Protein AF-A0A0W0RKA9-F1 (afdb_monomer)

Structure (mmCIF, N/CA/C/O backbone):
data_AF-A0A0W0RKA9-F1
#
_entry.id   AF-A0A0W0RKA9-F1
#
loop_
_atom_site.group_PDB
_atom_site.id
_atom_site.type_symbol
_atom_site.label_atom_id
_atom_site.label_alt_id
_atom_site.label_comp_id
_atom_site.label_asym_id
_atom_site.label_entity_id
_atom_site.label_seq_id
_atom_site.pdbx_PDB_ins_code
_atom_site.Cartn_x
_atom_site.Cartn_y
_atom_site.Cartn_z
_atom_site.occupancy
_atom_site.B_iso_or_equiv
_atom_site.auth_seq_id
_atom_site.auth_comp_id
_atom_site.auth_asym_id
_atom_site.auth_atom_id
_atom_site.pdbx_PDB_model_num
ATOM 1 N N . MET A 1 1 ? -14.114 -14.357 19.091 1.00 42.25 1 MET A N 1
ATOM 2 C CA . MET A 1 1 ? -14.535 -13.015 18.633 1.00 42.25 1 MET A CA 1
ATOM 3 C C . MET A 1 1 ? -14.752 -13.079 17.126 1.00 42.25 1 MET A C 1
ATOM 5 O O . MET A 1 1 ? -13.764 -13.202 16.412 1.00 42.25 1 MET A O 1
ATOM 9 N N . PRO A 1 2 ? -16.006 -13.062 16.652 1.00 40.12 2 PRO A N 1
ATOM 10 C CA . PRO A 1 2 ? -16.350 -13.219 15.231 1.00 40.12 2 PRO A CA 1
ATOM 11 C C . PRO A 1 2 ? -15.798 -12.117 14.302 1.00 40.12 2 PRO A C 1
ATOM 13 O O . PRO A 1 2 ? -15.677 -12.323 13.102 1.00 40.12 2 PRO A O 1
ATOM 16 N N . SER A 1 3 ? -15.413 -10.952 14.841 1.00 45.47 3 SER A N 1
ATOM 17 C CA . SER A 1 3 ? -15.059 -9.748 14.069 1.00 45.47 3 SER A CA 1
ATOM 18 C C . SER A 1 3 ? -13.682 -9.772 13.389 1.00 45.47 3 SER A C 1
ATOM 20 O O . SER A 1 3 ? -13.553 -9.271 12.279 1.00 45.47 3 SER A O 1
ATOM 22 N N . LEU A 1 4 ? -12.658 -10.391 13.988 1.00 46.34 4 LEU A N 1
ATOM 23 C CA . LEU A 1 4 ? -11.347 -10.569 13.334 1.00 46.34 4 LEU A CA 1
ATOM 24 C C . LEU A 1 4 ? -11.394 -11.648 12.237 1.00 46.34 4 LEU A C 1
ATOM 26 O O . LEU A 1 4 ? -10.588 -11.622 11.312 1.00 46.34 4 LEU A O 1
ATOM 30 N N . GLN A 1 5 ? -12.350 -12.581 12.307 1.00 54.50 5 GLN A N 1
ATOM 31 C CA . GLN A 1 5 ? -12.434 -13.701 11.367 1.00 54.50 5 GLN A CA 1
ATOM 32 C C . GLN A 1 5 ? -12.726 -13.247 9.933 1.00 54.50 5 GLN A C 1
ATOM 34 O O . GLN A 1 5 ? -12.176 -13.857 9.028 1.00 54.50 5 GLN A O 1
ATOM 39 N N . ALA A 1 6 ? -13.506 -12.182 9.713 1.00 54.41 6 ALA A N 1
ATOM 40 C CA . ALA A 1 6 ? -13.868 -11.721 8.366 1.00 54.41 6 ALA A CA 1
ATOM 41 C C . ALA A 1 6 ? -12.658 -11.202 7.564 1.00 54.41 6 ALA A C 1
ATOM 43 O O . ALA A 1 6 ? -12.413 -11.665 6.451 1.00 54.41 6 ALA A O 1
ATOM 44 N N . LEU A 1 7 ? -11.839 -10.323 8.159 1.00 58.41 7 LEU A N 1
ATOM 45 C CA . LEU A 1 7 ? -10.607 -9.831 7.532 1.00 58.41 7 LEU A CA 1
ATOM 46 C C . LEU A 1 7 ? -9.627 -10.986 7.276 1.00 58.41 7 LEU A C 1
ATOM 48 O O . LEU A 1 7 ? -9.136 -11.152 6.165 1.00 58.41 7 LEU A O 1
ATOM 52 N N . PHE A 1 8 ? -9.373 -11.833 8.280 1.00 60.41 8 PHE A N 1
ATOM 53 C CA . PHE A 1 8 ? -8.468 -12.978 8.121 1.00 60.41 8 PHE A CA 1
ATOM 54 C C . PHE A 1 8 ? -8.976 -14.011 7.103 1.00 60.41 8 PHE A C 1
ATOM 56 O O . PHE A 1 8 ? -8.170 -14.609 6.391 1.00 60.41 8 PHE A O 1
ATOM 63 N N . HIS A 1 9 ? -10.291 -14.215 7.012 1.00 62.09 9 HIS A N 1
ATOM 64 C CA . HIS A 1 9 ? -10.918 -15.097 6.030 1.00 62.09 9 HIS A CA 1
ATOM 65 C C . HIS A 1 9 ? -10.741 -14.553 4.612 1.00 62.09 9 HIS A C 1
ATOM 67 O O . HIS A 1 9 ? -10.270 -15.276 3.739 1.00 62.09 9 HIS A O 1
ATOM 73 N N . ASN A 1 10 ? -11.008 -13.267 4.387 1.00 67.38 10 ASN A N 1
ATOM 74 C CA . ASN A 1 10 ? -10.849 -12.674 3.062 1.00 67.38 10 ASN A CA 1
ATOM 75 C C . ASN A 1 10 ? -9.384 -12.515 2.656 1.00 67.38 10 ASN A C 1
ATOM 77 O O . ASN A 1 10 ? -9.062 -12.757 1.501 1.00 67.38 10 ASN A O 1
ATOM 81 N N . LEU A 1 11 ? -8.465 -12.246 3.588 1.00 69.50 11 LEU A N 1
ATOM 82 C CA . LEU A 1 11 ? -7.025 -12.306 3.306 1.00 69.50 11 LEU A CA 1
ATOM 83 C C . LEU A 1 11 ? -6.573 -13.721 2.914 1.00 69.50 11 LEU A C 1
ATOM 85 O O . LEU A 1 11 ? -5.706 -13.881 2.056 1.00 69.50 11 LEU A O 1
ATOM 89 N N . ARG A 1 12 ? -7.173 -14.763 3.503 1.00 72.75 12 ARG A N 1
ATOM 90 C CA . ARG A 1 12 ? -6.938 -16.155 3.096 1.00 72.75 12 ARG A CA 1
ATOM 91 C C . ARG A 1 12 ? -7.509 -16.441 1.705 1.00 72.75 12 ARG A C 1
ATOM 93 O O . ARG A 1 12 ? -6.830 -17.085 0.909 1.00 72.75 12 ARG A O 1
ATOM 100 N N . ASN A 1 13 ? -8.706 -15.946 1.400 1.00 75.94 13 ASN A N 1
ATOM 101 C CA . ASN A 1 13 ? -9.326 -16.092 0.080 1.00 75.94 13 ASN A CA 1
ATOM 102 C C . ASN A 1 13 ? -8.523 -15.346 -0.996 1.00 75.94 13 ASN A C 1
ATOM 104 O O . ASN A 1 13 ? -8.241 -15.904 -2.055 1.00 75.94 13 ASN A O 1
ATOM 108 N N . ALA A 1 14 ? -8.070 -14.126 -0.698 1.00 75.56 14 ALA A N 1
ATOM 109 C CA . ALA A 1 14 ? -7.170 -13.361 -1.550 1.00 75.56 14 ALA A CA 1
ATOM 110 C C . ALA A 1 14 ? -5.874 -14.143 -1.801 1.00 75.56 14 ALA A C 1
ATOM 112 O O . ALA A 1 14 ? -5.469 -14.316 -2.947 1.00 75.56 14 ALA A O 1
ATOM 113 N N . ALA A 1 15 ? -5.253 -14.692 -0.750 1.00 77.38 15 ALA A N 1
ATOM 114 C CA . ALA A 1 15 ? -4.042 -15.498 -0.890 1.00 77.38 15 ALA A CA 1
ATOM 115 C C . ALA A 1 15 ? -4.247 -16.680 -1.852 1.00 77.38 15 ALA A C 1
ATOM 117 O O . ALA A 1 15 ? -3.404 -16.914 -2.712 1.00 77.38 15 ALA A O 1
ATOM 118 N N . GLN A 1 16 ? -5.379 -17.385 -1.758 1.00 82.00 16 GLN A N 1
ATOM 119 C CA . GLN A 1 16 ? -5.717 -18.482 -2.671 1.00 82.00 16 GLN A CA 1
ATOM 120 C C . GLN A 1 16 ? -5.925 -18.011 -4.116 1.00 82.00 16 GLN A C 1
ATOM 122 O O . GLN A 1 16 ? -5.487 -18.688 -5.045 1.00 82.00 16 GLN A O 1
ATOM 127 N N . LEU A 1 17 ? -6.559 -16.852 -4.322 1.00 83.31 17 LEU A N 1
ATOM 128 C CA . LEU A 1 17 ? -6.783 -16.286 -5.654 1.00 83.31 17 LEU A CA 1
ATOM 129 C C . LEU A 1 17 ? -5.457 -15.998 -6.372 1.00 83.31 17 LEU A C 1
ATOM 131 O O . LEU A 1 17 ? -5.284 -16.369 -7.535 1.00 83.31 17 LEU A O 1
ATOM 135 N N . PHE A 1 18 ? -4.510 -15.376 -5.667 1.00 86.81 18 PHE A N 1
ATOM 136 C CA . PHE A 1 18 ? -3.237 -14.966 -6.256 1.00 86.81 18 PHE A CA 1
ATOM 137 C C . PHE A 1 18 ? -2.214 -16.102 -6.399 1.00 86.81 18 PHE A C 1
ATOM 139 O O . PHE A 1 18 ? -1.260 -15.943 -7.151 1.00 86.81 18 PHE A O 1
ATOM 146 N N . GLN A 1 19 ? -2.419 -17.277 -5.787 1.00 84.06 19 GLN A N 1
ATOM 147 C CA . GLN A 1 19 ? -1.523 -18.434 -5.972 1.00 84.06 19 GLN A CA 1
ATOM 148 C C . GLN A 1 19 ? -1.379 -18.871 -7.438 1.00 84.06 19 GLN A C 1
ATOM 150 O O . GLN A 1 19 ? -0.337 -19.399 -7.816 1.00 84.06 19 GLN A O 1
ATOM 155 N N . LYS A 1 20 ? -2.392 -18.638 -8.284 1.00 84.75 20 LYS A N 1
ATOM 156 C CA . LYS A 1 20 ? -2.315 -18.965 -9.720 1.00 84.75 20 LYS A CA 1
ATOM 157 C C . LYS A 1 20 ? -1.362 -18.046 -10.489 1.00 84.75 20 LYS A C 1
ATOM 159 O O . LYS A 1 20 ? -0.780 -18.466 -11.484 1.00 84.75 20 LYS A O 1
ATOM 164 N N . HIS A 1 21 ? -1.212 -16.804 -10.031 1.00 87.94 21 HIS A N 1
ATOM 165 C CA . HIS A 1 21 ? -0.376 -15.774 -10.645 1.00 87.94 21 HIS A CA 1
ATOM 166 C C . HIS A 1 21 ? 0.270 -14.909 -9.549 1.00 87.94 21 HIS A C 1
ATOM 168 O O . HIS A 1 21 ? -0.153 -13.768 -9.347 1.00 87.94 21 HIS A O 1
ATOM 174 N N . PRO A 1 22 ? 1.266 -15.440 -8.813 1.00 93.69 22 PRO A N 1
ATOM 175 C CA . PRO A 1 22 ? 1.800 -14.786 -7.625 1.00 93.69 22 PRO A CA 1
ATOM 176 C C . PRO A 1 22 ? 2.755 -13.661 -8.025 1.00 93.69 22 PRO A C 1
ATOM 178 O O . PRO A 1 22 ? 3.971 -13.839 -8.103 1.00 93.69 22 PRO A O 1
ATOM 181 N N . GLN A 1 23 ? 2.186 -12.497 -8.331 1.00 96.38 23 GLN A N 1
ATOM 182 C CA . GLN A 1 23 ? 2.917 -11.278 -8.656 1.00 96.38 23 GLN A CA 1
ATOM 183 C C . GLN A 1 23 ? 2.377 -10.088 -7.873 1.00 96.38 23 GLN A C 1
ATOM 185 O O . GLN A 1 23 ? 1.167 -9.960 -7.693 1.00 96.38 23 GLN A O 1
ATOM 190 N N . THR A 1 24 ? 3.271 -9.202 -7.438 1.00 97.56 24 THR A N 1
ATOM 191 C CA . THR A 1 24 ? 2.877 -7.954 -6.775 1.00 97.56 24 THR A CA 1
ATOM 192 C C . THR A 1 24 ? 2.223 -6.972 -7.742 1.00 97.56 24 THR A C 1
ATOM 194 O O . THR A 1 24 ? 2.549 -6.952 -8.932 1.00 97.56 24 THR A O 1
ATOM 197 N N . ILE A 1 25 ? 1.300 -6.147 -7.242 1.00 97.00 25 ILE A N 1
ATOM 198 C CA . ILE A 1 25 ? 0.493 -5.263 -8.090 1.00 97.00 25 ILE A CA 1
ATOM 199 C C . ILE A 1 25 ? 1.326 -4.214 -8.828 1.00 97.00 25 ILE A C 1
ATOM 201 O O . ILE A 1 25 ? 1.152 -4.056 -10.039 1.00 97.00 25 ILE A O 1
ATOM 205 N N . TYR A 1 26 ? 2.219 -3.491 -8.146 1.00 97.94 26 TYR A N 1
ATOM 206 C CA . TYR A 1 26 ? 2.941 -2.393 -8.791 1.00 97.94 26 TYR A CA 1
ATOM 207 C C . TYR A 1 26 ? 4.165 -2.911 -9.543 1.00 97.94 26 TYR A C 1
ATOM 209 O O . TYR A 1 26 ? 4.297 -2.702 -10.748 1.00 97.94 26 TYR A O 1
ATOM 217 N N . CYS A 1 27 ? 5.039 -3.637 -8.852 1.00 97.88 27 CYS A N 1
ATOM 218 C CA . CYS A 1 27 ? 6.363 -3.973 -9.376 1.00 97.88 27 CYS A CA 1
ATOM 219 C C . CYS A 1 27 ? 6.422 -5.329 -10.091 1.00 97.88 27 CYS A C 1
ATOM 221 O O . CYS A 1 27 ? 7.445 -5.664 -10.680 1.00 97.88 27 CYS A O 1
ATOM 223 N N . ARG A 1 28 ? 5.331 -6.111 -10.072 1.00 97.50 28 ARG A N 1
ATOM 224 C CA . ARG A 1 28 ? 5.232 -7.443 -10.700 1.00 97.50 28 ARG A CA 1
ATOM 225 C C . ARG A 1 28 ? 6.298 -8.442 -10.234 1.00 97.50 28 ARG A C 1
ATOM 227 O O . ARG A 1 28 ? 6.600 -9.406 -10.942 1.00 97.50 28 ARG A O 1
ATOM 234 N N . CYS A 1 29 ? 6.818 -8.249 -9.023 1.00 98.06 29 CYS A N 1
ATOM 235 C CA . CYS A 1 29 ? 7.734 -9.183 -8.383 1.00 98.06 29 CYS A CA 1
ATOM 236 C C . CYS A 1 29 ? 7.008 -10.491 -8.110 1.00 98.06 29 CYS A C 1
ATOM 238 O O . CYS A 1 29 ? 5.923 -10.491 -7.526 1.00 98.06 29 CYS A O 1
ATOM 240 N N . ARG A 1 30 ? 7.614 -11.602 -8.526 1.00 97.88 30 ARG A N 1
ATOM 241 C CA . ARG A 1 30 ? 7.171 -12.932 -8.127 1.00 97.88 30 ARG A CA 1
ATOM 242 C C . ARG A 1 30 ? 7.376 -13.105 -6.630 1.00 97.88 30 ARG A C 1
ATOM 244 O O . ARG A 1 30 ? 8.335 -12.575 -6.066 1.00 97.88 30 ARG A O 1
ATOM 251 N N . TYR A 1 31 ? 6.497 -13.868 -6.006 1.00 96.50 31 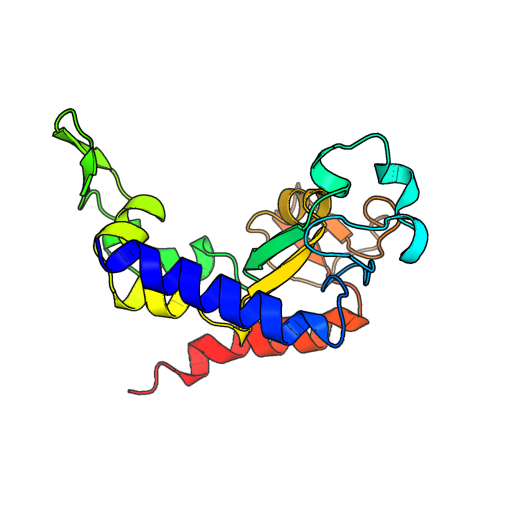TYR A N 1
ATOM 252 C CA . TYR A 1 31 ? 6.630 -14.239 -4.607 1.00 96.50 31 TYR A CA 1
ATOM 253 C C . TYR A 1 31 ? 6.208 -15.691 -4.397 1.00 96.50 31 TYR A C 1
ATOM 255 O O . TYR A 1 31 ? 5.420 -16.235 -5.170 1.00 96.50 31 TYR A O 1
ATOM 263 N N . GLU A 1 32 ? 6.739 -16.307 -3.352 1.00 94.62 32 GLU A N 1
ATOM 264 C CA . GLU A 1 32 ? 6.344 -17.633 -2.887 1.00 94.62 32 GLU A CA 1
ATOM 265 C C . GLU A 1 32 ? 5.922 -17.507 -1.427 1.00 94.62 32 GLU A C 1
ATOM 267 O O . GLU A 1 32 ? 6.617 -16.888 -0.622 1.00 94.62 32 GLU A O 1
ATOM 272 N N . ASP A 1 33 ? 4.729 -18.006 -1.103 1.00 88.75 33 ASP A N 1
ATOM 273 C CA . ASP A 1 33 ? 4.044 -17.760 0.167 1.00 88.75 33 ASP A CA 1
ATOM 274 C C . ASP A 1 33 ? 3.962 -16.270 0.539 1.00 88.75 33 ASP A C 1
ATOM 276 O O . ASP A 1 33 ? 3.023 -15.565 0.161 1.00 88.75 33 ASP A O 1
ATOM 280 N N . LYS A 1 34 ? 4.935 -15.788 1.316 1.00 90.12 34 LYS A N 1
ATOM 281 C CA . LYS A 1 34 ? 5.050 -14.396 1.765 1.00 90.12 34 LYS A CA 1
ATOM 282 C C . LYS A 1 34 ? 6.389 -13.766 1.401 1.00 90.12 34 LYS A C 1
ATOM 284 O O . LYS A 1 34 ? 6.587 -12.607 1.754 1.00 90.12 34 LYS A O 1
ATOM 289 N N . GLU A 1 35 ? 7.283 -14.490 0.739 1.00 97.00 35 GLU A N 1
ATOM 290 C CA . GLU A 1 35 ? 8.632 -14.039 0.408 1.00 97.00 35 GLU A CA 1
ATOM 291 C C . GLU A 1 35 ? 8.699 -13.511 -1.021 1.00 97.00 35 GLU A C 1
ATOM 293 O O . GLU A 1 35 ? 8.268 -14.164 -1.969 1.00 97.00 35 GLU A O 1
ATOM 298 N N . VAL A 1 36 ? 9.231 -12.300 -1.176 1.00 98.12 36 VAL A N 1
ATOM 299 C CA . VAL A 1 36 ? 9.333 -11.617 -2.470 1.00 98.12 36 VAL A CA 1
ATOM 300 C C . VAL A 1 36 ? 10.675 -11.927 -3.120 1.00 98.12 36 VAL A C 1
ATOM 302 O O . VAL A 1 36 ? 11.725 -11.715 -2.521 1.00 98.12 36 VAL A O 1
ATOM 305 N N . ASN A 1 37 ? 10.656 -12.325 -4.392 1.00 98.00 37 ASN A N 1
ATOM 306 C CA . ASN A 1 37 ? 11.856 -12.428 -5.213 1.00 98.00 37 ASN A CA 1
ATOM 307 C C . ASN A 1 37 ? 12.126 -11.088 -5.922 1.00 98.00 37 ASN A C 1
ATOM 309 O O . ASN A 1 37 ? 11.589 -10.829 -7.002 1.00 98.00 37 ASN A O 1
ATOM 313 N N . LEU A 1 38 ? 12.981 -10.243 -5.340 1.00 98.31 38 LEU A N 1
ATOM 314 C CA . LEU A 1 38 ? 13.319 -8.919 -5.887 1.00 98.31 38 LEU A CA 1
ATOM 315 C C . LEU A 1 38 ? 14.042 -8.985 -7.242 1.00 98.31 38 LEU A C 1
ATOM 317 O O . LEU A 1 38 ? 13.855 -8.111 -8.092 1.00 98.31 38 LEU A O 1
ATOM 321 N N . ALA A 1 39 ? 14.811 -10.048 -7.493 1.00 97.75 39 ALA A N 1
ATOM 322 C CA . ALA A 1 39 ? 15.495 -10.236 -8.770 1.00 97.75 39 ALA A CA 1
ATOM 323 C C . ALA A 1 39 ? 14.521 -10.486 -9.933 1.00 97.75 39 ALA A C 1
ATOM 325 O O . ALA A 1 39 ? 14.826 -10.146 -11.073 1.00 97.75 39 ALA A O 1
ATOM 326 N N . SER A 1 40 ? 13.325 -11.018 -9.654 1.00 98.00 40 SER A N 1
ATOM 327 C CA . SER A 1 40 ? 12.304 -11.284 -10.678 1.00 98.00 40 SER A CA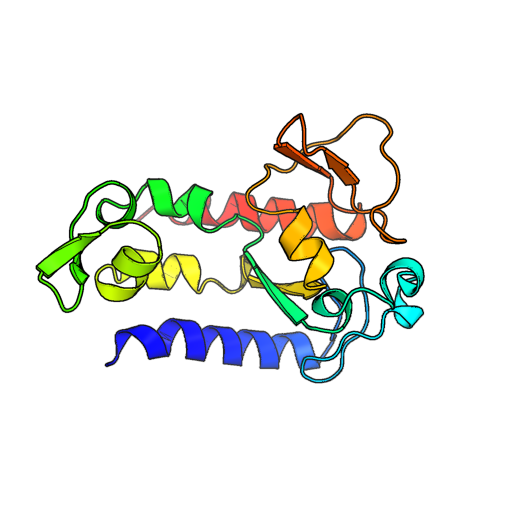 1
ATOM 328 C C . SER A 1 40 ? 11.685 -10.027 -11.306 1.00 98.00 40 SER A C 1
ATOM 330 O O . SER A 1 40 ? 11.009 -10.133 -12.328 1.00 98.00 40 SER A O 1
ATOM 332 N N . CYS A 1 41 ? 11.904 -8.857 -10.701 1.00 97.31 41 CYS A N 1
ATOM 333 C CA . CYS A 1 41 ? 11.297 -7.583 -11.091 1.00 97.31 41 CYS A CA 1
ATOM 334 C C . CYS A 1 41 ? 12.286 -6.409 -11.152 1.00 97.31 41 CYS A C 1
ATOM 336 O O . CYS A 1 41 ? 11.853 -5.276 -11.327 1.00 97.31 41 CYS A O 1
ATOM 338 N N . GLY A 1 42 ? 13.594 -6.647 -11.003 1.00 96.94 42 GLY A N 1
ATOM 339 C CA . GLY A 1 42 ? 14.599 -5.577 -11.083 1.00 96.94 42 GLY A CA 1
ATOM 340 C C . GLY A 1 42 ? 14.754 -4.730 -9.811 1.00 96.94 42 GLY A C 1
ATOM 341 O O . GLY A 1 42 ? 15.349 -3.656 -9.860 1.00 96.94 42 GLY A O 1
ATOM 342 N N . MET A 1 43 ? 14.241 -5.191 -8.664 1.00 97.81 43 MET A N 1
ATOM 343 C CA . MET A 1 43 ? 14.267 -4.449 -7.396 1.00 97.81 43 MET A CA 1
ATOM 344 C C . MET A 1 43 ? 15.470 -4.776 -6.490 1.0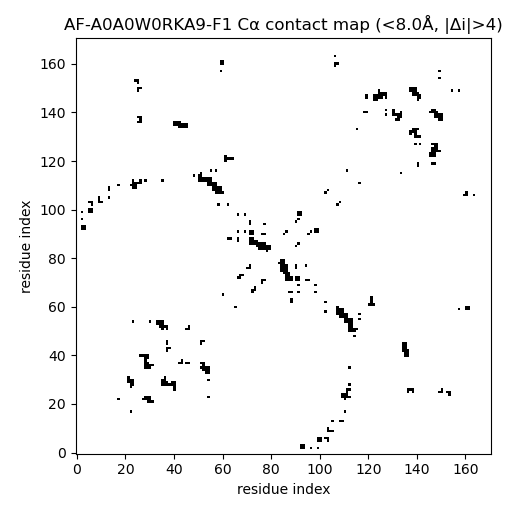0 97.81 43 MET A C 1
ATOM 346 O O . MET A 1 43 ? 15.412 -4.544 -5.283 1.00 97.81 43 MET A O 1
ATOM 350 N N . GLN A 1 44 ? 16.582 -5.287 -7.030 1.00 97.06 44 GLN A N 1
ATOM 351 C CA . GLN A 1 44 ? 17.763 -5.695 -6.241 1.00 97.06 44 GLN A CA 1
ATOM 352 C C . GLN A 1 44 ? 18.384 -4.542 -5.430 1.00 97.06 44 GLN A C 1
ATOM 354 O O . GLN A 1 44 ? 19.027 -4.758 -4.407 1.00 97.06 44 GLN A O 1
ATOM 359 N N . VAL A 1 45 ? 18.149 -3.287 -5.830 1.00 97.00 45 VAL A N 1
ATOM 360 C CA . VAL A 1 45 ? 18.561 -2.098 -5.056 1.00 97.00 45 VAL A CA 1
ATOM 361 C C . VAL A 1 45 ? 17.949 -2.098 -3.642 1.00 97.00 45 VAL A C 1
ATOM 363 O O . VAL A 1 45 ? 18.508 -1.500 -2.723 1.00 97.00 45 VAL A O 1
ATOM 366 N N . ALA A 1 46 ? 16.820 -2.784 -3.444 1.00 97.25 46 ALA A N 1
ATOM 367 C CA . ALA A 1 46 ? 16.145 -2.920 -2.159 1.00 97.25 46 ALA A CA 1
ATOM 368 C C . ALA A 1 46 ? 16.610 -4.129 -1.319 1.00 97.25 46 ALA A C 1
ATOM 370 O O . ALA A 1 46 ? 16.043 -4.348 -0.249 1.00 97.25 46 ALA A O 1
ATOM 371 N N . ASP A 1 47 ? 17.628 -4.894 -1.738 1.00 96.94 47 ASP A N 1
ATOM 372 C CA . ASP A 1 47 ? 18.037 -6.142 -1.067 1.00 96.94 47 ASP A CA 1
ATOM 373 C C . ASP A 1 47 ? 18.415 -5.953 0.411 1.00 96.94 47 ASP A C 1
ATOM 375 O O . ASP A 1 47 ? 18.129 -6.809 1.247 1.00 96.94 47 ASP A O 1
ATOM 379 N N . SER A 1 48 ? 19.003 -4.812 0.779 1.00 97.31 48 SER A N 1
ATOM 380 C CA . SER A 1 48 ? 19.346 -4.503 2.176 1.00 97.31 48 SER A CA 1
ATOM 381 C C . SER A 1 48 ? 18.132 -4.124 3.039 1.00 97.31 48 SER A C 1
ATOM 383 O O . SER A 1 48 ? 18.228 -4.033 4.267 1.00 97.31 48 SER A O 1
ATOM 385 N N . VAL A 1 49 ? 16.963 -3.912 2.429 1.00 97.94 49 VAL A N 1
ATOM 386 C CA . VAL A 1 49 ? 15.747 -3.466 3.106 1.00 97.94 49 VAL A CA 1
ATOM 387 C C . VAL A 1 49 ? 14.899 -4.674 3.491 1.00 97.94 49 VAL A C 1
ATOM 389 O O . VAL A 1 49 ? 14.156 -5.220 2.684 1.00 97.94 49 VAL A O 1
ATOM 392 N N . LYS A 1 50 ? 14.903 -5.045 4.777 1.00 97.75 50 LYS A N 1
ATOM 393 C CA . LYS A 1 50 ? 14.139 -6.200 5.300 1.00 97.75 50 LYS A CA 1
ATOM 394 C C . LYS A 1 50 ? 12.662 -6.228 4.871 1.00 97.75 50 LYS A C 1
ATOM 396 O O . LYS A 1 50 ? 12.109 -7.296 4.634 1.00 97.75 50 LYS A O 1
ATOM 401 N N . ARG A 1 51 ? 12.003 -5.065 4.788 1.00 98.19 51 ARG A N 1
ATOM 402 C CA . ARG A 1 51 ? 10.584 -4.962 4.393 1.00 98.19 51 ARG A CA 1
ATOM 403 C C . ARG A 1 51 ? 10.353 -5.239 2.898 1.00 98.19 51 ARG A C 1
ATOM 405 O O . ARG A 1 51 ? 9.226 -5.538 2.529 1.00 98.19 51 ARG A O 1
ATOM 412 N N . ALA A 1 52 ? 11.384 -5.156 2.055 1.00 98.19 52 ALA A N 1
ATOM 413 C CA . ALA A 1 52 ? 11.290 -5.465 0.629 1.00 98.19 52 ALA A CA 1
ATOM 414 C C . ALA A 1 52 ? 11.122 -6.971 0.363 1.00 98.19 52 ALA A C 1
ATOM 416 O O . ALA A 1 52 ? 10.501 -7.351 -0.618 1.00 98.19 52 ALA A O 1
ATOM 417 N N . HIS A 1 53 ? 11.583 -7.826 1.276 1.00 98.00 53 HIS A N 1
ATOM 418 C CA . HIS A 1 53 ? 11.548 -9.286 1.117 1.00 98.00 53 HIS A CA 1
ATOM 419 C C . HIS A 1 53 ? 10.221 -9.938 1.504 1.00 98.00 53 HIS A C 1
ATOM 421 O O . HIS A 1 53 ? 10.120 -11.161 1.498 1.00 98.00 53 HIS A O 1
ATOM 427 N N . ARG A 1 54 ? 9.196 -9.157 1.869 1.00 97.31 54 ARG A N 1
ATOM 428 C CA . ARG A 1 54 ? 7.906 -9.706 2.298 1.00 97.31 54 ARG A CA 1
ATOM 429 C C . ARG A 1 54 ? 6.721 -9.083 1.584 1.00 97.31 54 ARG A C 1
ATOM 431 O O . ARG A 1 54 ? 6.709 -7.880 1.317 1.00 97.31 54 ARG A O 1
ATOM 438 N N . ILE A 1 55 ? 5.704 -9.908 1.371 1.00 96.50 55 ILE A N 1
ATOM 439 C CA . ILE A 1 55 ? 4.390 -9.472 0.919 1.00 96.50 55 ILE A CA 1
ATOM 440 C C . ILE A 1 55 ? 3.662 -8.758 2.050 1.00 96.50 55 ILE A C 1
ATOM 442 O O . ILE A 1 55 ? 3.589 -9.232 3.187 1.00 96.50 55 ILE A O 1
ATOM 446 N N . GLU A 1 56 ? 3.075 -7.623 1.704 1.00 95.56 56 GLU A N 1
ATOM 447 C CA . GLU A 1 56 ? 2.071 -6.942 2.500 1.00 95.56 56 GLU A CA 1
ATOM 448 C C . GLU A 1 56 ? 0.831 -6.724 1.637 1.00 95.56 56 GLU A C 1
ATOM 450 O O . GLU A 1 56 ? 0.931 -6.482 0.436 1.00 95.56 56 GLU A O 1
ATOM 455 N N . TRP A 1 57 ? -0.345 -6.833 2.250 1.00 93.56 57 TRP A N 1
ATOM 456 C CA . TRP A 1 57 ? -1.601 -6.607 1.548 1.00 93.56 57 TRP A CA 1
ATOM 457 C C . TRP A 1 57 ? -1.819 -5.107 1.367 1.00 93.56 57 TRP A C 1
ATOM 459 O O . TRP A 1 57 ? -1.923 -4.357 2.339 1.00 93.56 57 TRP A O 1
ATOM 469 N N . GLU A 1 58 ? -1.831 -4.681 0.113 1.00 95.81 58 GLU A N 1
ATOM 470 C CA . GLU A 1 58 ? -2.095 -3.315 -0.305 1.00 95.81 58 GLU A CA 1
ATOM 471 C C . GLU A 1 58 ? -3.599 -3.089 -0.402 1.00 95.81 58 GLU A C 1
ATOM 473 O O . GLU A 1 58 ? -4.299 -3.793 -1.130 1.00 95.81 58 GLU A O 1
ATOM 478 N N . HIS A 1 59 ? -4.068 -2.062 0.303 1.00 94.88 59 HIS A N 1
ATOM 479 C CA . HIS A 1 59 ? -5.378 -1.460 0.084 1.00 94.88 59 HIS A CA 1
ATOM 480 C C . HIS A 1 59 ? -5.226 -0.394 -1.001 1.00 94.88 59 HIS A C 1
ATOM 482 O O . HIS A 1 59 ? -4.820 0.730 -0.693 1.00 94.88 59 HIS A O 1
ATOM 488 N N . ILE A 1 60 ? -5.526 -0.725 -2.263 1.00 96.00 60 ILE A N 1
ATOM 489 C CA . ILE A 1 60 ? -5.325 0.186 -3.407 1.00 96.00 60 ILE A CA 1
ATOM 490 C C . ILE A 1 60 ? -5.966 1.550 -3.123 1.00 96.00 60 ILE A C 1
ATOM 492 O O . ILE A 1 60 ? -5.298 2.580 -3.147 1.00 96.00 60 ILE A O 1
ATOM 496 N N . MET A 1 61 ? -7.243 1.581 -2.766 1.00 94.31 61 MET A N 1
ATOM 497 C CA . MET A 1 61 ? -7.832 2.676 -2.014 1.00 94.31 61 MET A CA 1
ATOM 498 C C . MET A 1 61 ? -7.461 2.493 -0.543 1.00 94.31 61 MET A C 1
ATOM 500 O O . MET A 1 61 ? -7.977 1.597 0.125 1.00 94.31 61 MET A O 1
ATOM 504 N N . ALA A 1 62 ? -6.571 3.353 -0.043 1.00 94.25 62 ALA A N 1
ATOM 505 C CA . ALA A 1 62 ? -6.060 3.260 1.319 1.00 94.25 62 ALA A CA 1
ATOM 506 C C . ALA A 1 62 ? -7.195 3.281 2.355 1.00 94.25 62 ALA A C 1
ATOM 508 O O . ALA A 1 62 ? -8.152 4.044 2.209 1.00 94.25 62 ALA A O 1
ATOM 509 N N . ALA A 1 63 ? -7.036 2.524 3.448 1.00 92.94 63 ALA A N 1
ATOM 510 C CA . ALA A 1 63 ? -8.064 2.377 4.484 1.00 92.94 63 ALA A CA 1
ATOM 511 C C . ALA A 1 63 ? -8.587 3.702 5.060 1.00 92.94 63 ALA A C 1
ATOM 513 O O . ALA A 1 63 ? -9.754 3.825 5.406 1.00 92.94 63 ALA A O 1
ATOM 514 N N . GLU A 1 64 ? -7.741 4.728 5.115 1.00 93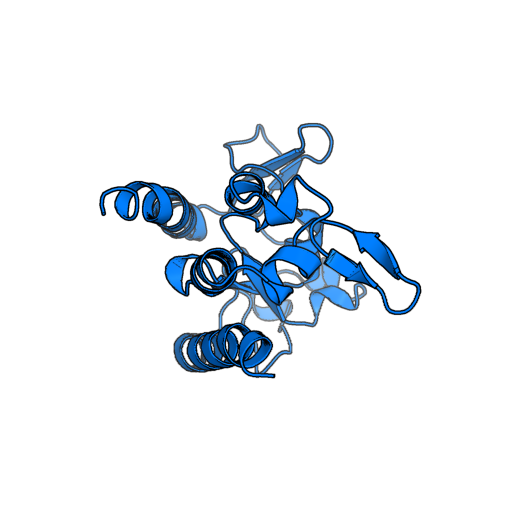.94 64 GLU A N 1
ATOM 515 C CA . GLU A 1 64 ? -8.140 6.063 5.558 1.00 93.94 64 GLU A CA 1
ATOM 516 C C . GLU A 1 64 ? -9.112 6.772 4.605 1.00 93.94 64 GLU A C 1
ATOM 518 O O . GLU A 1 64 ? -9.943 7.562 5.058 1.00 93.94 64 GLU A O 1
ATOM 523 N N . HIS A 1 65 ? -9.027 6.520 3.293 1.00 92.75 65 HIS A N 1
ATOM 524 C CA . HIS A 1 65 ? -9.830 7.233 2.294 1.00 92.75 65 HIS A CA 1
ATOM 525 C C . HIS A 1 65 ? -11.314 6.885 2.413 1.00 92.75 65 HIS A C 1
ATOM 527 O O . HIS A 1 65 ? -12.127 7.812 2.381 1.00 92.75 65 HIS A O 1
ATOM 533 N N . PHE A 1 66 ? -11.638 5.601 2.603 1.00 91.31 66 PHE A N 1
ATOM 534 C CA . PHE A 1 66 ? -13.000 5.141 2.898 1.00 91.31 66 PHE A CA 1
ATOM 535 C C . PHE A 1 66 ? -13.319 5.228 4.396 1.00 91.31 66 PHE A C 1
ATOM 537 O O . PHE A 1 66 ? -14.394 5.671 4.788 1.00 91.31 66 PHE A O 1
ATOM 544 N N . GLY A 1 67 ? -12.359 4.908 5.267 1.00 93.50 67 GLY A N 1
ATOM 545 C CA . GLY A 1 67 ? -12.574 4.834 6.711 1.00 93.50 67 GLY A CA 1
ATOM 546 C C . GLY A 1 67 ? -13.070 6.136 7.330 1.00 93.50 67 GLY A C 1
ATOM 547 O O . GLY A 1 67 ? -13.933 6.114 8.201 1.00 93.50 67 GLY A O 1
ATOM 548 N N . ARG A 1 68 ? -12.614 7.289 6.829 1.00 94.62 68 ARG A N 1
ATOM 549 C CA . ARG A 1 68 ? -13.058 8.612 7.303 1.00 94.62 68 ARG A CA 1
ATOM 550 C C . ARG A 1 68 ? -14.562 8.883 7.148 1.00 94.62 68 ARG A C 1
ATOM 552 O O . ARG A 1 68 ? -15.044 9.833 7.759 1.00 94.62 68 ARG A O 1
ATOM 559 N N . GLN A 1 69 ? -15.291 8.104 6.344 1.00 93.12 69 GLN A N 1
ATOM 560 C CA . GLN A 1 69 ? -16.751 8.213 6.230 1.00 93.12 69 GLN A CA 1
ATOM 561 C C . GLN A 1 69 ? -17.456 7.640 7.475 1.00 93.12 69 GLN A C 1
ATOM 563 O O . GLN A 1 69 ? -18.489 8.161 7.900 1.00 93.12 69 GLN A O 1
ATOM 568 N N . PHE A 1 70 ? -16.846 6.660 8.143 1.00 95.38 70 PHE A N 1
ATOM 569 C CA . PHE A 1 70 ? -17.414 5.965 9.294 1.00 95.38 70 PHE A CA 1
ATOM 570 C C . PHE A 1 70 ? -17.278 6.774 10.593 1.00 95.38 70 PHE A C 1
ATOM 572 O O . PHE A 1 70 ? -16.270 7.448 10.836 1.00 95.38 70 PHE A O 1
ATOM 579 N N . ALA A 1 71 ? -18.290 6.692 11.462 1.00 97.38 71 ALA A N 1
ATOM 580 C CA . ALA A 1 71 ? -18.284 7.375 12.758 1.00 97.38 71 ALA A CA 1
ATOM 581 C C . ALA A 1 71 ? -17.162 6.848 13.670 1.00 97.38 71 ALA A C 1
ATOM 583 O O . ALA A 1 71 ? -16.385 7.641 14.197 1.00 97.38 71 ALA A O 1
ATOM 584 N N . CYS A 1 72 ? -16.968 5.524 13.732 1.00 96.62 72 CYS A N 1
ATOM 585 C CA . CYS A 1 72 ? -15.901 4.858 14.500 1.00 96.62 72 CYS A CA 1
ATOM 586 C C . CYS A 1 72 ? -14.483 5.356 14.163 1.00 96.62 72 CYS A C 1
ATOM 588 O O . CYS A 1 72 ? -13.547 5.234 14.962 1.00 96.62 72 CYS A O 1
ATOM 590 N N . TRP A 1 73 ? -14.300 5.915 12.963 1.00 97.56 73 TRP A N 1
ATOM 591 C CA . TRP A 1 73 ? -13.025 6.466 12.532 1.00 97.56 73 TRP A CA 1
ATOM 592 C C . TRP A 1 73 ? -12.823 7.879 13.075 1.00 97.56 73 TRP A C 1
ATOM 594 O O . TRP A 1 73 ? -11.726 8.240 13.509 1.00 97.56 73 TRP A O 1
ATOM 604 N N . ARG A 1 74 ? -13.885 8.690 13.035 1.00 97.88 74 ARG A N 1
ATOM 605 C CA . ARG A 1 74 ? -13.871 10.119 13.374 1.00 97.88 74 ARG A CA 1
ATOM 606 C C . ARG A 1 74 ? -14.037 10.374 14.868 1.00 97.88 74 ARG A C 1
ATOM 608 O O . ARG A 1 74 ? -13.434 11.324 15.384 1.00 97.88 74 ARG A O 1
ATOM 615 N N . GLU A 1 75 ? -14.767 9.506 15.556 1.00 97.94 75 GLU A N 1
ATOM 616 C CA . GLU A 1 75 ? -15.230 9.678 16.931 1.00 97.94 75 GLU A CA 1
ATOM 617 C C . GLU A 1 75 ? -14.671 8.592 17.862 1.00 97.94 75 GLU A C 1
ATOM 619 O O . GLU A 1 75 ? -14.502 7.442 17.447 1.00 97.94 75 GLU A O 1
ATOM 624 N N . PRO A 1 76 ? -14.342 8.937 19.121 1.00 97.56 76 PRO A N 1
ATOM 625 C CA . PRO A 1 76 ? -13.814 7.995 20.102 1.00 97.56 76 PRO A CA 1
ATOM 626 C C . PRO A 1 76 ? -14.904 7.065 20.655 1.00 97.56 76 PRO A C 1
ATOM 628 O O . PRO A 1 76 ? -15.338 7.200 21.793 1.00 97.56 76 PRO A O 1
ATOM 631 N N . MET A 1 77 ? -15.341 6.113 19.834 1.00 97.50 77 MET A N 1
ATOM 632 C CA . MET A 1 77 ? -16.420 5.169 20.151 1.00 97.50 77 MET A CA 1
ATOM 633 C C . MET A 1 77 ? -15.931 3.878 20.830 1.00 97.50 77 MET A C 1
ATOM 635 O O . MET A 1 77 ? -16.728 2.992 21.131 1.00 97.50 77 MET A O 1
ATOM 639 N N . CYS A 1 78 ? -14.619 3.733 21.038 1.00 97.56 78 CYS A N 1
ATOM 640 C CA . CYS A 1 78 ? -14.017 2.553 21.648 1.00 97.56 78 CYS A CA 1
ATOM 641 C C . CYS A 1 78 ? -13.175 2.917 22.870 1.00 97.56 78 CYS A C 1
ATOM 643 O O . CYS A 1 78 ? -12.532 3.958 22.888 1.00 97.56 78 CYS A O 1
ATOM 645 N N . GLU A 1 79 ? -13.069 1.995 23.824 1.00 98.00 79 GLU A N 1
ATOM 646 C CA . GLU A 1 79 ? -12.177 2.110 24.983 1.00 98.00 79 GLU A CA 1
ATOM 647 C C . GLU A 1 79 ? -11.122 0.999 24.989 1.00 98.00 79 GLU A C 1
ATOM 649 O O . GLU A 1 79 ? -11.384 -0.141 24.561 1.00 98.00 79 GLU A O 1
ATOM 654 N N . ASP A 1 80 ? -9.898 1.349 25.397 1.00 95.50 80 ASP A N 1
ATOM 655 C CA . ASP A 1 80 ? -8.839 0.375 25.661 1.00 95.50 80 ASP A CA 1
ATOM 656 C C . ASP A 1 80 ? -9.011 -0.292 27.038 1.00 95.50 80 ASP A C 1
ATOM 658 O O . ASP A 1 80 ? -10.005 -0.088 27.732 1.00 95.50 80 ASP A O 1
ATOM 662 N N . LYS A 1 81 ? -8.060 -1.147 27.434 1.00 94.94 81 LYS A N 1
ATOM 663 C CA . LYS A 1 81 ? -8.162 -1.907 28.692 1.00 94.94 81 LYS A CA 1
ATOM 664 C C . LYS A 1 81 ? -8.129 -1.013 29.938 1.00 94.94 81 LYS A C 1
ATOM 666 O O . LYS A 1 81 ? -8.456 -1.486 31.018 1.00 94.94 81 LYS A O 1
ATOM 671 N N . GLN A 1 82 ? -7.706 0.237 29.791 1.00 96.19 82 GLN A N 1
ATOM 672 C CA . GLN A 1 82 ? -7.591 1.234 30.844 1.00 96.19 82 GLN A CA 1
ATOM 673 C C . GLN A 1 82 ? -8.763 2.228 30.812 1.00 96.19 82 GLN A C 1
ATOM 675 O O . GLN A 1 82 ? -8.725 3.228 31.525 1.00 96.19 82 GLN A O 1
ATOM 680 N N . GLY A 1 83 ? -9.785 1.985 29.981 1.00 95.81 83 GLY A N 1
ATOM 681 C CA . GLY A 1 83 ? -10.915 2.897 29.800 1.00 95.81 83 GLY A CA 1
ATOM 682 C C . GLY A 1 83 ? -10.564 4.141 28.983 1.00 95.81 83 GLY A C 1
ATOM 683 O O . GLY A 1 83 ? -11.344 5.089 28.943 1.00 95.81 83 GLY A O 1
ATOM 684 N N . LYS A 1 84 ? -9.392 4.193 28.329 1.00 97.75 84 LYS A N 1
ATOM 685 C CA . LYS A 1 84 ? -9.018 5.361 27.530 1.00 97.75 84 LYS A CA 1
ATOM 686 C C . LYS A 1 84 ? -9.760 5.328 26.187 1.00 97.75 84 LYS A C 1
ATOM 688 O O . LYS A 1 84 ? -9.595 4.358 25.432 1.00 97.75 84 LYS A O 1
ATOM 693 N N . PRO A 1 85 ? -10.510 6.391 25.839 1.00 97.88 85 PRO A N 1
ATOM 694 C CA . PRO A 1 85 ? -11.199 6.477 24.560 1.00 97.88 85 PRO A CA 1
ATOM 695 C C . PRO A 1 85 ? -10.221 6.496 23.375 1.00 97.88 85 PRO A C 1
ATOM 697 O O . PRO A 1 85 ? -9.194 7.181 23.401 1.00 97.88 85 PRO A O 1
ATOM 700 N N . TYR A 1 86 ? -10.552 5.780 22.299 1.00 97.94 86 TYR A N 1
ATOM 701 C CA . TYR A 1 86 ? -9.824 5.791 21.032 1.00 97.94 86 TYR A CA 1
ATOM 702 C C . TYR A 1 86 ? -10.750 5.645 19.819 1.00 97.94 86 TYR A C 1
ATOM 704 O O . TYR A 1 86 ? -11.877 5.163 19.912 1.00 97.94 86 TYR A O 1
ATOM 712 N N . LYS A 1 87 ? -10.226 6.053 18.660 1.00 97.81 87 LYS A N 1
ATOM 713 C CA . LYS A 1 87 ? -10.893 6.056 17.351 1.00 97.81 87 LYS A CA 1
ATOM 714 C C . LYS A 1 87 ? -9.979 5.528 16.246 1.00 97.81 87 LYS A C 1
ATOM 716 O O . LYS A 1 87 ? -8.829 5.173 16.513 1.00 97.81 87 LYS A O 1
ATOM 721 N N . GLY A 1 88 ? -10.468 5.525 15.009 1.00 96.69 88 GLY A N 1
ATOM 722 C CA . GLY A 1 88 ? -9.702 5.159 13.814 1.00 96.69 88 GLY A CA 1
ATOM 723 C C . GLY A 1 88 ? -9.850 3.684 13.449 1.00 96.69 88 GLY A C 1
ATOM 724 O O . GLY A 1 88 ? -10.674 2.981 14.031 1.00 96.69 88 GLY A O 1
ATOM 725 N N . ARG A 1 89 ? -9.021 3.209 12.510 1.00 95.12 89 ARG A N 1
ATOM 726 C CA . ARG A 1 89 ? -9.076 1.848 11.941 1.00 95.12 89 ARG A CA 1
ATOM 727 C C . ARG A 1 89 ? -9.308 0.753 12.985 1.00 95.12 89 ARG A C 1
ATOM 729 O O . ARG A 1 89 ? -10.286 0.030 12.888 1.00 95.12 89 ARG A O 1
ATOM 736 N N . ARG A 1 90 ? -8.494 0.719 14.048 1.00 95.25 90 ARG A N 1
ATOM 737 C CA . ARG A 1 90 ? -8.616 -0.268 15.139 1.00 95.25 90 ARG A CA 1
ATOM 738 C C . ARG A 1 90 ? -9.986 -0.245 15.824 1.00 95.25 90 ARG A C 1
ATOM 740 O O . ARG A 1 90 ? -10.463 -1.278 16.281 1.00 95.25 90 ARG A O 1
ATOM 747 N N . CYS A 1 91 ? -10.593 0.934 15.964 1.00 96.38 91 CYS A N 1
ATOM 748 C CA . CYS A 1 91 ? -11.931 1.041 16.538 1.00 96.38 91 CYS A CA 1
ATOM 749 C C . CYS A 1 91 ? -12.968 0.509 15.550 1.00 96.38 91 CYS A C 1
ATOM 751 O O . CYS A 1 91 ? -13.764 -0.347 15.918 1.00 96.38 91 CYS A O 1
ATOM 753 N N . CYS A 1 92 ? -12.896 0.921 14.285 1.00 95.56 92 CYS A N 1
ATOM 754 C CA . CYS A 1 92 ? -13.806 0.442 13.249 1.00 95.56 92 CYS A CA 1
ATOM 755 C C . CYS A 1 92 ? -13.746 -1.074 13.037 1.00 95.56 92 CYS A C 1
ATOM 757 O O . CYS A 1 92 ? -14.784 -1.726 13.063 1.00 95.56 92 CYS A O 1
ATOM 759 N N . GLU A 1 93 ? -12.549 -1.659 12.961 1.00 93.62 93 GLU A N 1
ATOM 760 C CA . GLU A 1 93 ? -12.351 -3.115 12.931 1.00 93.62 93 GLU A CA 1
ATOM 761 C C . GLU A 1 93 ? -13.079 -3.805 14.099 1.00 93.62 93 GLU A C 1
ATOM 763 O O . GLU A 1 93 ? -13.687 -4.865 13.934 1.00 93.62 93 GLU A O 1
ATOM 768 N N . LYS A 1 94 ? -13.070 -3.186 15.288 1.00 93.25 94 LYS A N 1
ATOM 769 C CA . LYS A 1 94 ? -13.700 -3.727 16.497 1.00 93.25 94 LYS A CA 1
ATOM 770 C C . LYS A 1 94 ? -15.227 -3.637 16.461 1.00 93.25 94 LYS A C 1
ATOM 772 O O . LYS A 1 94 ? -15.870 -4.618 16.832 1.00 93.25 94 LYS A O 1
ATOM 777 N N . ILE A 1 95 ? -15.800 -2.495 16.072 1.00 94.38 95 ILE A N 1
ATOM 778 C CA . ILE A 1 95 ? -17.221 -2.192 16.339 1.00 94.38 95 ILE A CA 1
ATOM 779 C C . ILE A 1 95 ? -18.103 -2.066 15.098 1.00 94.38 95 ILE A C 1
ATOM 781 O O . ILE A 1 95 ? -19.311 -2.220 15.222 1.00 94.38 95 ILE A O 1
ATOM 785 N N . ASP A 1 96 ? -17.535 -1.835 13.915 1.00 93.06 96 ASP A N 1
ATOM 786 C CA . ASP A 1 96 ? -18.306 -1.496 12.717 1.00 93.06 96 ASP A CA 1
ATOM 787 C C . ASP A 1 96 ? -18.223 -2.626 11.683 1.00 93.06 96 ASP A C 1
ATOM 789 O O . ASP A 1 96 ? -17.157 -2.954 11.161 1.00 93.06 96 ASP A O 1
ATOM 793 N N . GLU A 1 97 ? -19.352 -3.293 11.443 1.00 91.25 97 GLU A N 1
ATOM 794 C CA . GLU A 1 97 ? -19.416 -4.413 10.503 1.00 91.25 97 GLU A CA 1
ATOM 795 C C . GLU A 1 97 ? -19.271 -3.973 9.050 1.00 91.25 97 GLU A C 1
ATOM 797 O O . GLU A 1 97 ? -18.554 -4.619 8.287 1.00 91.25 97 GLU A O 1
ATOM 802 N N . GLN A 1 98 ? -19.891 -2.855 8.684 1.00 90.25 98 GLN A N 1
ATOM 803 C CA . GLN A 1 98 ? -19.826 -2.332 7.328 1.00 90.25 98 GLN A CA 1
ATOM 804 C C . GLN A 1 98 ? -18.389 -1.924 6.984 1.00 90.25 98 GLN A C 1
ATOM 806 O O . GLN A 1 98 ? -17.896 -2.276 5.914 1.00 90.25 98 GLN A O 1
ATOM 811 N N . PHE A 1 99 ? -17.671 -1.292 7.919 1.00 91.38 99 PHE A N 1
ATOM 812 C CA . PHE A 1 99 ? -16.249 -0.998 7.746 1.00 91.38 99 PHE A CA 1
ATOM 813 C C . PHE A 1 99 ? -15.432 -2.266 7.482 1.00 91.38 99 PHE A C 1
ATOM 815 O O . PHE A 1 99 ? -14.614 -2.278 6.564 1.00 91.38 99 PHE A O 1
ATOM 822 N N . ARG A 1 100 ? -15.652 -3.341 8.256 1.00 88.62 100 ARG A N 1
ATOM 823 C CA . ARG A 1 100 ? -14.937 -4.613 8.058 1.00 88.62 100 ARG A CA 1
ATOM 824 C C . ARG A 1 100 ? -15.198 -5.214 6.680 1.00 88.62 100 ARG A C 1
ATOM 826 O O . ARG A 1 100 ? -14.268 -5.752 6.088 1.00 88.62 100 ARG A O 1
ATOM 833 N N . HIS A 1 101 ? -16.428 -5.127 6.172 1.00 87.25 101 HIS A N 1
ATOM 834 C CA . HIS A 1 101 ? -16.762 -5.601 4.824 1.00 87.25 101 HIS A CA 1
ATOM 835 C C . HIS A 1 101 ? -16.034 -4.790 3.750 1.00 87.25 101 HIS A C 1
ATOM 837 O O . HIS A 1 101 ? -15.378 -5.377 2.895 1.00 87.25 101 HIS A O 1
ATOM 843 N N . VAL A 1 102 ? -16.059 -3.456 3.843 1.00 88.62 102 VAL A N 1
ATOM 844 C CA . VAL A 1 102 ? -15.353 -2.567 2.899 1.00 88.62 102 VAL A CA 1
ATOM 845 C C . VAL A 1 102 ? -13.839 -2.783 2.942 1.00 88.62 102 VAL A C 1
ATOM 847 O O . VAL A 1 10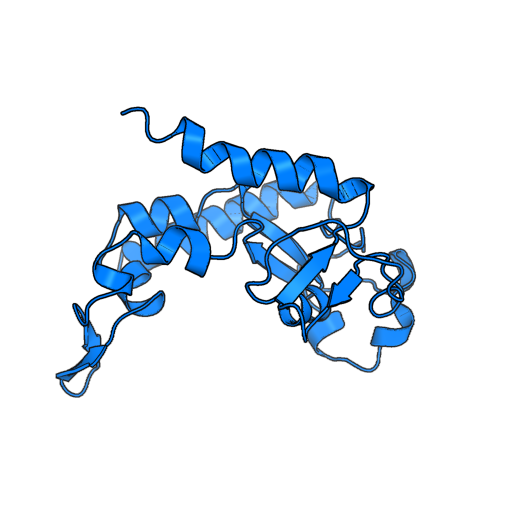2 ? -13.173 -2.844 1.910 1.00 88.62 102 VAL A O 1
ATOM 850 N N . GLU A 1 103 ? -13.274 -2.928 4.137 1.00 89.19 103 GLU A N 1
ATOM 851 C CA . GLU A 1 103 ? -11.846 -3.168 4.329 1.00 89.19 103 GLU A CA 1
ATOM 852 C C . GLU A 1 103 ? -11.391 -4.528 3.784 1.00 89.19 103 GLU A C 1
ATOM 854 O O . GLU A 1 103 ? -10.245 -4.671 3.347 1.00 89.19 103 GLU A O 1
ATOM 859 N N . ALA A 1 104 ? -12.275 -5.520 3.814 1.00 86.12 104 ALA A N 1
ATOM 860 C CA . ALA A 1 104 ? -11.992 -6.880 3.389 1.00 86.12 104 ALA A CA 1
ATOM 861 C C . ALA A 1 104 ? -12.341 -7.145 1.912 1.00 86.12 104 ALA A C 1
ATOM 863 O O . ALA A 1 104 ? -12.313 -8.304 1.492 1.00 86.12 104 ALA A O 1
ATOM 864 N N . GLU A 1 105 ? -12.658 -6.105 1.134 1.00 85.75 105 GLU A N 1
ATOM 865 C CA . GLU A 1 105 ? -12.996 -6.225 -0.283 1.00 85.75 105 GLU A CA 1
ATOM 866 C C . GLU A 1 105 ? -11.797 -6.690 -1.128 1.00 85.75 105 GLU A C 1
ATOM 868 O O . GLU A 1 105 ? -10.737 -6.058 -1.162 1.00 85.75 105 GLU A O 1
ATOM 873 N N . LEU A 1 106 ? -11.997 -7.769 -1.886 1.00 84.25 106 LEU A N 1
ATOM 874 C CA . LEU A 1 106 ? -10.983 -8.395 -2.730 1.00 84.25 106 LEU A CA 1
ATOM 875 C C . LEU A 1 106 ? -10.616 -7.543 -3.951 1.00 84.25 106 LEU A C 1
ATOM 877 O O . LEU A 1 106 ? -9.460 -7.563 -4.369 1.00 84.25 106 LEU A O 1
ATOM 881 N N . TYR A 1 107 ? -11.540 -6.743 -4.496 1.00 85.94 107 TYR A N 1
ATOM 882 C CA . TYR A 1 107 ? -11.207 -5.778 -5.556 1.00 85.94 107 TYR A CA 1
ATOM 883 C C . TYR A 1 107 ? -10.182 -4.728 -5.104 1.00 85.94 107 TYR A C 1
ATOM 885 O O . TYR A 1 107 ? -9.463 -4.174 -5.940 1.00 85.94 107 TYR A O 1
ATOM 893 N N . ASN A 1 108 ? -10.102 -4.465 -3.796 1.00 91.44 108 ASN A N 1
ATOM 894 C CA . ASN A 1 108 ? -9.223 -3.461 -3.207 1.00 91.44 108 ASN A CA 1
ATOM 895 C C . ASN A 1 108 ? -7.959 -4.050 -2.551 1.00 91.44 108 ASN A C 1
ATOM 897 O O . ASN A 1 108 ? -7.081 -3.282 -2.162 1.00 91.44 108 ASN A O 1
ATOM 901 N N . LEU A 1 109 ? -7.858 -5.379 -2.429 1.00 91.75 109 LEU A N 1
ATOM 902 C CA . LEU A 1 109 ? -6.777 -6.082 -1.734 1.00 91.75 109 LEU A CA 1
ATOM 903 C C . LEU A 1 109 ? -5.844 -6.795 -2.712 1.00 91.75 109 LEU A C 1
ATOM 905 O O . LEU A 1 109 ? -6.236 -7.762 -3.363 1.00 91.75 109 LEU A O 1
ATOM 909 N N . TRP A 1 110 ? -4.588 -6.355 -2.773 1.00 94.69 110 TRP A N 1
ATOM 910 C CA . TRP A 1 110 ? -3.582 -6.938 -3.665 1.00 94.69 110 TRP A CA 1
ATOM 911 C C . TRP A 1 110 ? -2.257 -7.229 -2.949 1.00 94.69 110 TRP A C 1
ATOM 913 O O . TRP A 1 110 ? -1.902 -6.520 -2.007 1.00 94.69 110 TRP A O 1
ATOM 923 N N . PRO A 1 111 ? -1.502 -8.258 -3.372 1.00 96.12 111 PRO A N 1
ATOM 924 C CA . PRO A 1 111 ? -0.155 -8.494 -2.868 1.00 96.12 111 PRO A CA 1
ATOM 925 C C . PRO A 1 111 ? 0.782 -7.367 -3.318 1.00 96.12 111 PRO A C 1
ATOM 927 O O . PRO A 1 111 ? 0.812 -7.006 -4.494 1.00 96.12 111 PRO A O 1
ATOM 930 N N . GLU A 1 112 ? 1.583 -6.831 -2.400 1.00 97.81 112 GLU A N 1
ATOM 931 C CA . GLU A 1 112 ? 2.552 -5.777 -2.703 1.00 97.81 112 GLU A CA 1
ATOM 932 C C . GLU A 1 112 ? 3.872 -5.981 -1.955 1.00 97.81 112 GLU A C 1
ATOM 934 O O . GLU A 1 112 ? 3.913 -6.571 -0.872 1.00 97.81 112 GLU A O 1
ATOM 939 N N . VAL A 1 113 ? 4.967 -5.480 -2.531 1.00 98.50 113 VAL A N 1
ATOM 940 C CA . VAL A 1 113 ? 6.276 -5.454 -1.883 1.00 98.50 113 VAL A CA 1
ATOM 941 C C . VAL A 1 113 ? 6.189 -4.519 -0.678 1.00 98.50 113 VAL A C 1
ATOM 943 O O . VAL A 1 113 ? 5.876 -3.335 -0.817 1.00 98.50 113 VAL A O 1
ATOM 946 N N . GLY A 1 114 ? 6.499 -5.010 0.522 1.00 98.25 114 GLY A N 1
ATOM 947 C CA . GLY A 1 114 ? 6.257 -4.245 1.748 1.00 98.25 114 GLY A CA 1
ATOM 948 C C . GLY A 1 114 ? 6.938 -2.866 1.792 1.00 98.25 114 GLY A C 1
ATOM 949 O O . GLY A 1 114 ? 6.382 -1.922 2.355 1.00 98.25 114 GLY A O 1
ATOM 950 N N . VAL A 1 115 ? 8.124 -2.704 1.188 1.00 98.44 115 VAL A N 1
ATOM 951 C CA . VAL A 1 115 ? 8.798 -1.390 1.108 1.00 98.44 115 VAL A CA 1
ATOM 952 C C . VAL A 1 115 ? 8.050 -0.401 0.203 1.00 98.44 115 VAL A C 1
ATOM 954 O O . VAL A 1 115 ? 7.980 0.786 0.516 1.00 98.44 115 VAL A O 1
ATOM 957 N N . VAL A 1 116 ? 7.441 -0.885 -0.880 1.00 98.38 116 VAL A N 1
ATOM 958 C CA . VAL A 1 116 ? 6.656 -0.069 -1.817 1.00 98.38 116 VAL A CA 1
ATOM 959 C C . VAL A 1 116 ? 5.331 0.322 -1.173 1.00 98.38 116 VAL A C 1
ATOM 961 O O . VAL A 1 116 ? 4.991 1.503 -1.176 1.00 98.38 116 VAL A O 1
ATOM 964 N N . ASN A 1 117 ? 4.644 -0.628 -0.525 1.00 98.25 117 ASN A N 1
ATOM 965 C CA . ASN A 1 117 ? 3.433 -0.366 0.262 1.00 98.25 117 ASN A CA 1
ATOM 966 C C . ASN A 1 117 ? 3.701 0.715 1.335 1.00 98.25 117 ASN A C 1
ATOM 968 O O . ASN A 1 117 ? 3.004 1.729 1.414 1.00 98.25 117 ASN A O 1
ATOM 972 N N . GLN A 1 118 ? 4.805 0.591 2.084 1.00 97.69 118 GLN A N 1
ATOM 973 C CA . GLN A 1 118 ? 5.223 1.613 3.050 1.00 97.69 118 GLN A CA 1
ATOM 974 C C . GLN A 1 118 ? 5.401 2.999 2.425 1.00 97.69 118 GLN A C 1
ATOM 976 O O . GLN A 1 118 ? 4.972 4.000 3.003 1.00 97.69 118 GLN A O 1
ATOM 981 N N . ALA A 1 119 ? 6.092 3.067 1.288 1.00 97.44 119 ALA A N 1
ATOM 982 C CA . ALA A 1 119 ? 6.396 4.322 0.618 1.00 97.44 119 ALA A CA 1
ATOM 983 C C . ALA A 1 119 ? 5.146 4.976 0.025 1.00 97.44 119 ALA A C 1
ATOM 985 O O . ALA A 1 119 ? 5.012 6.200 0.092 1.00 97.44 119 ALA A O 1
ATOM 986 N N . ARG A 1 120 ? 4.227 4.157 -0.502 1.00 97.25 120 ARG A N 1
ATOM 987 C CA . ARG A 1 120 ? 2.927 4.575 -1.027 1.00 97.25 120 ARG A CA 1
ATOM 988 C C . ARG A 1 120 ? 2.041 5.155 0.073 1.00 97.25 120 ARG A C 1
ATOM 990 O O . ARG A 1 120 ? 1.370 6.159 -0.169 1.00 97.25 120 ARG A O 1
ATOM 997 N N . SER A 1 121 ? 2.073 4.590 1.284 1.00 96.75 121 SER A N 1
ATOM 998 C CA . SER A 1 121 ? 1.344 5.118 2.444 1.00 96.75 121 SER A CA 1
ATOM 999 C C . SER A 1 121 ? -0.159 5.292 2.138 1.00 96.75 121 SER A C 1
ATOM 1001 O O . SER A 1 121 ? -0.801 4.401 1.599 1.00 96.75 121 SER A O 1
ATOM 1003 N N . ASN A 1 122 ? -0.741 6.443 2.459 1.00 95.38 122 ASN A N 1
ATOM 1004 C CA . ASN A 1 122 ? -2.108 6.834 2.110 1.00 95.38 122 ASN A CA 1
ATOM 1005 C C . ASN A 1 122 ? -2.153 7.852 0.952 1.00 95.38 122 ASN A C 1
ATOM 1007 O O . ASN A 1 122 ? -3.108 8.631 0.841 1.00 95.38 122 ASN A O 1
ATOM 1011 N N . TYR A 1 123 ? -1.101 7.913 0.128 1.00 97.44 123 TYR A N 1
ATOM 1012 C CA . TYR A 1 123 ? -0.983 8.910 -0.932 1.00 97.44 123 TYR A CA 1
ATOM 1013 C C . TYR A 1 123 ? -1.995 8.662 -2.047 1.00 97.44 123 TYR A C 1
ATOM 1015 O O . TYR A 1 123 ? -2.297 7.523 -2.417 1.00 97.44 123 TYR A O 1
ATOM 1023 N N . ARG A 1 124 ? -2.534 9.762 -2.581 1.00 94.75 124 ARG A N 1
ATOM 1024 C CA . ARG A 1 124 ? -3.460 9.705 -3.715 1.00 94.75 124 ARG A CA 1
ATOM 1025 C C . ARG A 1 124 ? -2.691 9.369 -4.983 1.00 94.75 124 ARG A C 1
ATOM 1027 O O . ARG A 1 124 ? -1.581 9.868 -5.180 1.00 94.75 124 ARG A O 1
ATOM 1034 N N . PHE A 1 125 ? -3.310 8.577 -5.851 1.00 96.81 125 PHE A N 1
ATOM 1035 C CA . PHE A 1 125 ? -2.752 8.340 -7.171 1.00 96.81 125 PHE A CA 1
ATOM 1036 C C . PHE A 1 125 ? -2.947 9.550 -8.078 1.00 96.81 125 PHE A C 1
ATOM 1038 O O . PHE A 1 125 ? -4.014 10.165 -8.094 1.00 96.81 125 PHE A O 1
ATOM 1045 N N . SER A 1 126 ? -1.913 9.894 -8.835 1.00 95.44 126 SER A N 1
ATOM 1046 C CA . SER A 1 126 ? -1.981 10.872 -9.918 1.00 95.44 126 SER A CA 1
ATOM 1047 C C . SER A 1 126 ? -0.807 10.685 -10.863 1.00 95.44 126 SER A C 1
ATOM 1049 O O . SER A 1 126 ? 0.221 10.155 -10.455 1.00 95.44 126 SER A O 1
ATOM 1051 N N . VAL A 1 127 ? -0.920 11.208 -12.082 1.00 94.25 127 VAL A N 1
ATOM 1052 C CA . VAL A 1 127 ? 0.258 11.409 -12.931 1.00 94.25 127 VAL A CA 1
ATOM 1053 C C . VAL A 1 127 ? 1.182 12.413 -12.246 1.00 94.25 127 VAL A C 1
ATOM 1055 O O . VAL A 1 127 ? 0.725 13.463 -11.781 1.00 94.25 127 VAL A O 1
ATOM 1058 N N . LEU A 1 128 ? 2.455 12.057 -12.130 1.00 93.81 128 LEU A N 1
ATOM 1059 C CA . LEU A 1 128 ? 3.495 12.917 -11.588 1.00 93.81 128 LEU A CA 1
ATOM 1060 C C . LEU A 1 128 ? 4.365 13.445 -12.739 1.00 93.81 128 LEU A C 1
ATOM 1062 O O . LEU A 1 128 ? 4.447 12.805 -13.790 1.00 93.81 128 LEU A O 1
ATOM 1066 N N . PRO A 1 129 ? 5.033 14.602 -12.565 1.00 88.50 129 PRO A N 1
ATOM 1067 C CA . PRO A 1 129 ? 6.150 14.966 -13.437 1.00 88.50 129 PRO A CA 1
ATOM 1068 C C . PRO A 1 129 ? 7.229 13.870 -13.403 1.00 88.50 129 PRO A C 1
ATOM 1070 O O . PRO A 1 129 ? 7.128 12.913 -12.631 1.00 88.50 129 PRO A O 1
ATOM 1073 N N . GLU A 1 130 ? 8.271 13.987 -14.228 1.00 86.88 130 GLU A N 1
ATOM 1074 C CA . GLU A 1 130 ? 9.370 13.021 -14.183 1.00 86.88 130 GLU A CA 1
ATOM 1075 C C . GLU A 1 130 ? 9.923 12.892 -12.757 1.00 86.88 130 GLU A C 1
ATOM 1077 O O . GLU A 1 130 ? 10.376 13.851 -12.133 1.00 86.88 130 GLU A O 1
ATOM 1082 N N . GLN A 1 131 ? 9.803 11.678 -12.232 1.00 90.56 131 GLN A N 1
ATOM 1083 C CA . GLN A 1 131 ? 10.256 11.253 -10.919 1.00 90.56 131 GLN A CA 1
ATOM 1084 C C . GLN A 1 131 ? 11.022 9.952 -11.135 1.00 90.56 131 GLN A C 1
ATOM 1086 O O . GLN A 1 131 ? 10.614 9.162 -11.994 1.00 90.56 131 GLN A O 1
ATOM 1091 N N . PRO A 1 132 ? 12.107 9.722 -10.383 1.00 93.06 132 PRO A N 1
ATOM 1092 C CA . PRO A 1 132 ? 12.857 8.486 -10.491 1.00 93.06 132 PRO A CA 1
ATOM 1093 C C . PRO A 1 132 ? 12.004 7.292 -10.058 1.00 93.06 132 PRO A C 1
ATOM 1095 O O . PRO A 1 132 ? 11.122 7.407 -9.199 1.00 93.06 132 PRO A O 1
ATOM 1098 N N . ASP A 1 133 ? 12.339 6.140 -10.624 1.00 94.88 133 ASP A N 1
ATOM 1099 C CA . ASP A 1 133 ? 11.805 4.849 -10.214 1.00 94.88 133 ASP A CA 1
ATOM 1100 C C . ASP A 1 133 ? 12.094 4.583 -8.731 1.00 94.88 133 ASP 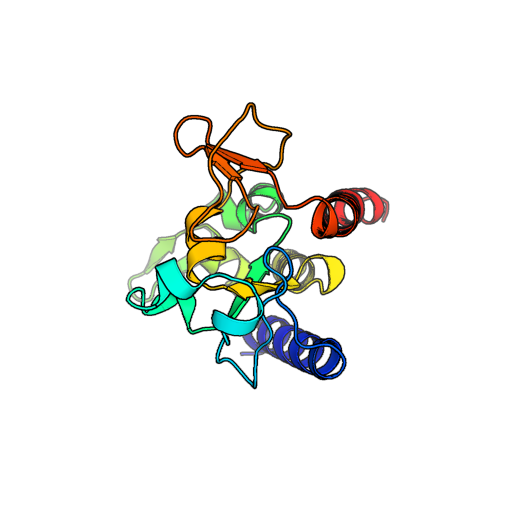A C 1
ATOM 1102 O O . ASP A 1 133 ? 13.174 4.873 -8.201 1.00 94.88 133 ASP A O 1
ATOM 1106 N N . TYR A 1 134 ? 11.123 3.995 -8.040 1.00 96.94 134 TYR A N 1
ATOM 1107 C CA . TYR A 1 134 ? 11.252 3.641 -6.639 1.00 96.94 134 TYR A CA 1
ATOM 1108 C C . TYR A 1 134 ? 11.952 2.288 -6.481 1.00 96.94 134 TYR A C 1
ATOM 1110 O O . TYR A 1 134 ? 11.339 1.231 -6.615 1.00 96.94 134 TYR A O 1
ATOM 1118 N N . LEU A 1 135 ? 13.249 2.325 -6.155 1.00 96.44 135 LEU A N 1
ATOM 1119 C CA . LEU A 1 135 ? 14.066 1.137 -5.855 1.00 96.44 135 LEU A CA 1
ATOM 1120 C C . LEU A 1 135 ? 14.037 0.069 -6.970 1.00 96.44 135 LEU A C 1
ATOM 1122 O O . LEU A 1 135 ? 13.926 -1.121 -6.687 1.00 96.44 135 LEU A O 1
ATOM 1126 N N . GLY A 1 136 ? 14.120 0.496 -8.234 1.00 94.88 136 GLY A N 1
ATOM 1127 C CA . GLY A 1 136 ? 14.092 -0.396 -9.405 1.00 94.88 136 GLY A CA 1
ATOM 1128 C C . GLY A 1 136 ? 12.690 -0.742 -9.916 1.00 94.88 136 GLY A C 1
ATOM 1129 O O . GLY A 1 136 ? 12.552 -1.426 -10.923 1.00 94.88 136 GLY A O 1
ATOM 1130 N N . CYS A 1 137 ? 11.642 -0.248 -9.255 1.00 96.69 137 CYS A N 1
ATOM 1131 C CA . CYS A 1 137 ? 10.264 -0.351 -9.711 1.00 96.69 137 CYS A CA 1
ATOM 1132 C C . CYS A 1 137 ? 9.801 0.973 -10.317 1.00 96.69 137 CYS A C 1
ATOM 1134 O O . CYS A 1 137 ? 9.965 2.018 -9.694 1.00 96.69 137 CYS A O 1
ATOM 1136 N N . THR A 1 138 ? 9.113 0.938 -11.461 1.00 96.56 138 THR A N 1
ATOM 1137 C CA . THR A 1 138 ? 8.618 2.144 -12.164 1.00 96.56 138 THR A CA 1
ATOM 1138 C C . THR A 1 138 ? 7.507 2.900 -11.420 1.00 96.56 138 THR A C 1
ATOM 1140 O O . THR A 1 138 ? 6.855 3.791 -11.964 1.00 96.56 138 THR A O 1
ATOM 1143 N N . MET A 1 139 ? 7.228 2.501 -10.181 1.00 97.25 139 MET A N 1
ATOM 1144 C CA . MET A 1 139 ? 6.403 3.229 -9.236 1.00 97.25 139 MET A CA 1
ATOM 1145 C C . MET A 1 139 ? 7.090 4.549 -8.890 1.00 97.25 139 MET A C 1
ATOM 1147 O O . MET A 1 139 ? 8.257 4.556 -8.507 1.00 97.25 139 MET A O 1
ATOM 1151 N N . LYS A 1 140 ? 6.354 5.660 -8.940 1.00 97.81 140 LYS A N 1
ATOM 1152 C CA . LYS A 1 140 ? 6.871 6.977 -8.542 1.00 97.81 140 LYS A CA 1
ATOM 1153 C C . LYS A 1 140 ? 6.213 7.433 -7.251 1.00 97.81 140 LYS A C 1
ATOM 1155 O O . LYS A 1 140 ? 4.995 7.326 -7.099 1.00 97.81 140 LYS A O 1
ATOM 1160 N N . ILE A 1 141 ? 7.006 7.985 -6.334 1.00 96.94 141 ILE A N 1
ATOM 1161 C CA . ILE A 1 141 ? 6.537 8.459 -5.026 1.00 96.94 141 ILE A CA 1
ATOM 1162 C C . ILE A 1 141 ? 7.004 9.894 -4.791 1.00 96.94 141 ILE A C 1
ATOM 1164 O O . ILE A 1 141 ? 8.193 10.140 -4.600 1.00 96.94 141 ILE A O 1
ATOM 1168 N N . ASP A 1 142 ? 6.059 10.827 -4.690 1.00 96.44 142 ASP A N 1
ATOM 1169 C CA . ASP A 1 142 ? 6.323 12.197 -4.257 1.00 96.44 142 ASP A CA 1
ATOM 1170 C C . ASP A 1 142 ? 5.806 12.401 -2.827 1.00 96.44 142 ASP A C 1
ATOM 1172 O O . ASP A 1 142 ? 4.617 12.625 -2.576 1.00 96.44 142 ASP A O 1
ATOM 1176 N N . LYS A 1 143 ? 6.727 12.338 -1.859 1.00 94.94 143 LYS A N 1
ATOM 1177 C CA . LYS A 1 143 ? 6.410 12.542 -0.437 1.00 94.94 143 LYS A CA 1
ATOM 1178 C C . LYS A 1 143 ? 6.011 13.982 -0.116 1.00 94.94 143 LYS A C 1
ATOM 1180 O O . LYS A 1 143 ? 5.247 14.181 0.825 1.00 94.94 143 LYS A O 1
ATOM 1185 N N . LYS A 1 144 ? 6.511 14.971 -0.867 1.00 94.06 144 LYS A N 1
ATOM 1186 C CA . LYS A 1 144 ? 6.205 16.391 -0.635 1.00 94.06 144 LYS A CA 1
ATOM 1187 C C . LYS A 1 144 ? 4.773 16.691 -1.063 1.00 94.06 144 LYS A C 1
ATOM 1189 O O . LYS A 1 144 ? 4.020 17.289 -0.304 1.00 94.06 144 LYS A O 1
ATOM 1194 N N . LEU A 1 145 ? 4.382 16.206 -2.241 1.00 95.38 145 LEU A N 1
ATOM 1195 C CA . LEU A 1 145 ? 3.019 16.344 -2.755 1.00 95.38 145 LEU A CA 1
ATOM 1196 C C . LEU A 1 145 ? 2.045 15.299 -2.194 1.00 95.38 145 LEU A C 1
ATOM 1198 O O . LEU A 1 145 ? 0.841 15.408 -2.432 1.00 95.38 145 LEU A O 1
ATOM 1202 N N . ARG A 1 146 ? 2.548 14.299 -1.454 1.00 96.00 146 ARG A N 1
ATOM 1203 C CA . ARG A 1 146 ? 1.778 13.161 -0.922 1.00 96.00 146 ARG A CA 1
ATOM 1204 C C . ARG A 1 146 ? 0.999 12.443 -2.026 1.00 96.00 146 ARG A C 1
ATOM 1206 O O . ARG A 1 146 ? -0.199 12.162 -1.900 1.00 96.00 146 ARG A O 1
ATOM 1213 N N . ARG A 1 147 ? 1.699 12.185 -3.130 1.00 97.31 147 ARG A N 1
ATOM 1214 C CA . ARG A 1 147 ? 1.168 11.575 -4.349 1.00 97.31 147 ARG A CA 1
ATOM 1215 C C . ARG A 1 147 ? 2.032 10.403 -4.784 1.00 97.31 147 ARG A C 1
ATOM 1217 O O . ARG A 1 147 ? 3.228 10.347 -4.506 1.00 97.31 147 ARG A O 1
ATOM 1224 N N . ALA A 1 148 ? 1.395 9.479 -5.476 1.00 97.56 148 ALA A N 1
ATOM 1225 C CA . ALA A 1 148 ? 2.018 8.304 -6.048 1.00 97.56 148 ALA A CA 1
ATOM 12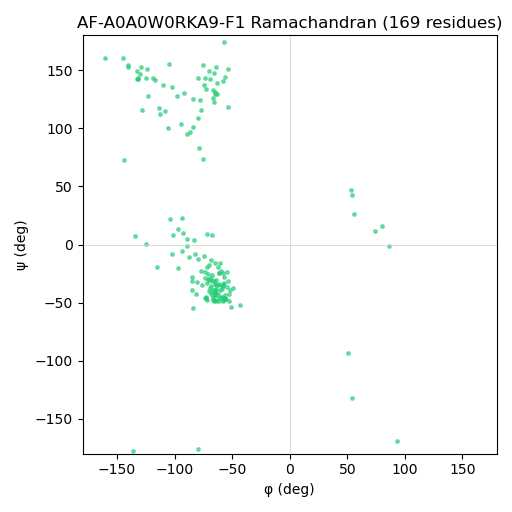26 C C . ALA A 1 148 ? 1.561 8.154 -7.502 1.00 97.56 148 ALA A C 1
ATOM 1228 O O . ALA A 1 148 ? 0.395 8.399 -7.801 1.00 97.56 148 ALA A O 1
ATOM 1229 N N . GLU A 1 149 ? 2.443 7.730 -8.396 1.00 98.00 149 GLU A N 1
ATOM 1230 C CA . GLU A 1 149 ? 2.052 7.302 -9.739 1.00 98.00 149 GLU A CA 1
ATOM 1231 C C . GLU A 1 149 ? 2.331 5.803 -9.862 1.00 98.00 149 GLU A C 1
ATOM 1233 O O . GLU A 1 149 ? 3.492 5.399 -9.733 1.00 98.00 149 GLU A O 1
ATOM 1238 N N . PRO A 1 150 ? 1.298 4.967 -10.074 1.00 97.81 150 PRO A N 1
ATOM 1239 C CA . PRO A 1 150 ? 1.503 3.546 -10.272 1.00 97.81 150 PRO A CA 1
ATOM 1240 C C . PRO A 1 150 ? 2.061 3.281 -11.678 1.00 97.81 150 PRO A C 1
ATOM 1242 O O . PRO A 1 150 ? 1.773 4.047 -12.605 1.00 97.81 150 PRO A O 1
ATOM 1245 N N . PRO A 1 151 ? 2.789 2.171 -11.875 1.00 97.31 151 PRO A N 1
ATOM 1246 C CA . PRO A 1 151 ? 3.198 1.715 -13.200 1.00 97.31 151 PRO A CA 1
ATOM 1247 C C . PRO A 1 151 ? 2.012 1.577 -14.157 1.00 97.31 151 PRO A C 1
ATOM 1249 O O . PRO A 1 151 ? 0.903 1.241 -13.733 1.00 97.31 151 PRO A O 1
ATOM 1252 N N . ASP A 1 152 ? 2.243 1.755 -15.459 1.00 96.50 152 ASP A N 1
ATOM 1253 C CA . ASP A 1 152 ? 1.183 1.676 -16.476 1.00 96.50 152 ASP A CA 1
ATOM 1254 C C . ASP A 1 152 ? 0.408 0.354 -16.426 1.00 96.50 152 ASP A C 1
ATOM 1256 O O . ASP A 1 152 ? -0.818 0.342 -16.541 1.00 96.50 152 ASP A O 1
ATOM 1260 N N . SER A 1 153 ? 1.100 -0.752 -16.137 1.00 96.12 153 SER A N 1
ATOM 1261 C CA . SER A 1 153 ? 0.484 -2.071 -15.964 1.00 96.12 153 SER A CA 1
ATOM 1262 C C . SER A 1 153 ? -0.517 -2.147 -14.806 1.00 96.12 153 SER A C 1
ATOM 1264 O O . SER A 1 153 ? -1.410 -2.990 -14.835 1.00 96.12 153 SER A O 1
ATOM 1266 N N . ALA A 1 154 ? -0.391 -1.282 -13.797 1.00 97.25 154 ALA A N 1
ATOM 1267 C CA . ALA A 1 154 ? -1.271 -1.234 -12.631 1.00 97.25 154 ALA A CA 1
ATOM 1268 C C . ALA A 1 154 ? -2.382 -0.179 -12.759 1.00 97.25 154 ALA A C 1
ATOM 1270 O O . ALA A 1 154 ? -3.407 -0.305 -12.088 1.00 97.25 154 ALA A O 1
ATOM 1271 N N . LYS A 1 155 ? -2.243 0.831 -13.634 1.00 96.25 155 LYS A N 1
ATOM 1272 C CA . LYS A 1 155 ? -3.202 1.951 -13.756 1.00 96.25 155 LYS A CA 1
ATOM 1273 C C . LYS A 1 155 ? -4.650 1.486 -13.951 1.00 96.25 155 LYS A C 1
ATOM 1275 O O . LYS A 1 155 ? -5.550 2.010 -13.300 1.00 96.25 155 LYS A O 1
ATOM 1280 N N . GLY A 1 156 ? -4.883 0.470 -14.785 1.00 95.31 156 GLY A N 1
ATOM 1281 C CA . GLY A 1 156 ? -6.228 -0.068 -15.018 1.00 95.31 156 GLY A CA 1
ATOM 1282 C C . GLY A 1 156 ? -6.838 -0.767 -13.794 1.00 95.31 156 GLY A C 1
ATOM 1283 O O . GLY A 1 156 ? -8.028 -0.606 -13.526 1.00 95.31 156 GLY A O 1
ATOM 1284 N N . VAL A 1 157 ? -6.033 -1.522 -13.038 1.00 94.19 157 VAL A N 1
ATOM 1285 C CA . VAL A 1 157 ? -6.468 -2.167 -11.783 1.00 94.19 157 VAL A CA 1
ATOM 1286 C C . VAL A 1 157 ? -6.777 -1.103 -10.734 1.00 94.19 157 VAL A C 1
ATOM 1288 O O . VAL A 1 157 ? -7.847 -1.133 -10.131 1.00 94.19 157 VAL A O 1
ATOM 1291 N N . VAL A 1 158 ? -5.888 -0.114 -10.596 1.00 95.50 158 VAL A N 1
ATOM 1292 C CA . VAL A 1 158 ? -6.062 1.017 -9.682 1.00 95.50 158 VAL A CA 1
ATOM 1293 C C . VAL A 1 158 ? -7.350 1.778 -9.985 1.00 95.50 158 VAL A C 1
ATOM 1295 O O . VAL A 1 158 ? -8.153 2.000 -9.085 1.00 95.50 158 VAL A O 1
ATOM 1298 N N . ALA A 1 159 ? -7.599 2.119 -11.250 1.00 93.44 159 ALA A N 1
ATOM 1299 C CA . ALA A 1 159 ? -8.813 2.827 -11.643 1.00 93.44 159 ALA A CA 1
ATOM 1300 C C . ALA A 1 159 ? -10.089 2.055 -11.261 1.00 93.44 159 ALA A C 1
ATOM 1302 O O . ALA A 1 159 ? -11.002 2.636 -10.679 1.00 93.44 159 ALA A O 1
ATOM 1303 N N . ARG A 1 160 ? -10.144 0.740 -11.520 1.00 91.56 160 ARG A N 1
ATOM 1304 C CA . ARG A 1 160 ? -11.313 -0.088 -11.171 1.00 91.56 160 ARG A CA 1
ATOM 1305 C C . ARG A 1 160 ? -11.537 -0.192 -9.663 1.00 91.56 160 ARG A C 1
ATOM 1307 O O . ARG A 1 160 ? -12.677 -0.068 -9.225 1.00 91.56 160 ARG A O 1
ATOM 1314 N N . ALA A 1 161 ? -10.471 -0.345 -8.877 1.00 90.75 161 ALA A N 1
ATOM 1315 C CA . ALA A 1 161 ? -10.571 -0.368 -7.417 1.00 90.75 161 ALA A CA 1
ATOM 1316 C C . ALA A 1 161 ? -11.131 0.950 -6.852 1.00 90.75 161 ALA A C 1
ATOM 1318 O O . ALA A 1 161 ? -11.881 0.937 -5.882 1.00 90.75 161 ALA A O 1
ATOM 1319 N N . TYR A 1 162 ? -10.825 2.089 -7.485 1.00 88.50 162 TYR A N 1
ATOM 1320 C CA . TYR A 1 162 ? -11.377 3.392 -7.098 1.00 88.50 162 TYR A CA 1
ATOM 1321 C C . TYR A 1 162 ? -12.825 3.622 -7.554 1.00 88.50 162 TYR A C 1
ATOM 1323 O O . TYR A 1 162 ? -13.520 4.441 -6.954 1.00 88.50 162 TYR A O 1
ATOM 1331 N N . LEU A 1 163 ? -13.294 2.921 -8.589 1.00 84.75 163 LEU A N 1
ATOM 1332 C CA . LEU A 1 163 ? -14.684 3.003 -9.048 1.00 84.75 163 LEU A CA 1
ATOM 1333 C C . LEU A 1 163 ? -15.632 2.142 -8.206 1.00 84.75 163 LEU A C 1
ATOM 1335 O O . LEU A 1 163 ? -16.776 2.544 -8.023 1.00 84.75 163 LEU A O 1
ATOM 1339 N N . TRP A 1 164 ? -15.160 1.009 -7.671 1.00 76.19 164 TRP A N 1
ATOM 1340 C CA . TRP A 1 164 ? -15.989 0.046 -6.935 1.00 76.19 164 TRP A CA 1
ATOM 1341 C C . TRP A 1 164 ? -16.819 0.659 -5.788 1.00 76.19 164 TRP A C 1
ATOM 1343 O O . TRP A 1 164 ? -18.031 0.443 -5.793 1.00 76.19 164 TRP A O 1
ATOM 1353 N N . PRO A 1 165 ? -16.261 1.484 -4.876 1.00 69.69 165 PRO A N 1
ATOM 1354 C CA . PRO A 1 165 ? -17.049 2.061 -3.784 1.00 69.69 165 PRO A CA 1
ATOM 1355 C C . PRO A 1 165 ? -18.230 2.908 -4.275 1.00 69.69 165 PRO A C 1
ATOM 1357 O O . PRO A 1 165 ? -19.325 2.792 -3.744 1.00 69.69 165 PRO A O 1
ATOM 1360 N N . ASN A 1 166 ? -18.044 3.674 -5.357 1.00 60.25 166 ASN A N 1
ATOM 1361 C CA . ASN A 1 166 ? -19.094 4.538 -5.914 1.00 60.25 166 ASN A CA 1
ATOM 1362 C C . ASN A 1 166 ? -20.238 3.751 -6.582 1.00 60.25 166 ASN A C 1
ATOM 1364 O O . ASN A 1 166 ? -21.298 4.312 -6.844 1.00 60.25 166 ASN A O 1
ATOM 1368 N N . ILE A 1 167 ? -20.017 2.477 -6.917 1.00 57.75 167 ILE A N 1
ATOM 1369 C CA . ILE A 1 167 ? -21.039 1.601 -7.507 1.00 57.75 167 ILE A CA 1
ATOM 1370 C C . ILE A 1 167 ? -21.895 0.960 -6.401 1.00 57.75 167 ILE A C 1
ATOM 1372 O O . ILE A 1 167 ? -23.064 0.668 -6.633 1.00 57.75 167 ILE A O 1
ATOM 1376 N N . MET A 1 168 ? -21.338 0.780 -5.199 1.00 51.34 168 MET A N 1
ATOM 1377 C CA . MET A 1 168 ? -22.014 0.132 -4.069 1.00 51.34 168 MET A CA 1
ATOM 1378 C C . MET A 1 168 ? -22.856 1.094 -3.211 1.00 51.34 168 MET A C 1
ATOM 1380 O O . MET A 1 168 ? -23.675 0.621 -2.431 1.00 51.34 168 MET A O 1
ATOM 1384 N N . ASP A 1 169 ? -22.736 2.414 -3.403 1.00 50.38 169 ASP A N 1
ATOM 1385 C CA . ASP A 1 169 ? -23.558 3.451 -2.743 1.00 50.38 169 ASP A CA 1
ATOM 1386 C C . ASP A 1 169 ? -25.025 3.516 -3.257 1.00 50.38 169 ASP A C 1
ATOM 1388 O O . ASP A 1 169 ? -25.763 4.445 -2.930 1.00 50.38 169 ASP A O 1
ATOM 1392 N N . TYR A 1 170 ? -25.470 2.554 -4.079 1.00 36.91 170 TYR A N 1
ATOM 1393 C CA . TYR A 1 170 ? -26.813 2.513 -4.686 1.00 36.91 170 TYR A CA 1
ATOM 1394 C C . TYR A 1 170 ? -27.850 1.634 -3.953 1.00 36.91 170 TYR A C 1
ATOM 1396 O O . TYR A 1 170 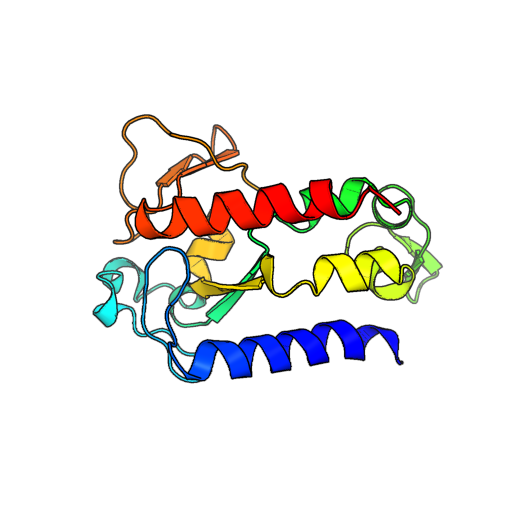? -28.923 1.385 -4.514 1.00 36.91 170 TYR A O 1
ATOM 1404 N N . HIS A 1 171 ? -27.592 1.195 -2.715 1.00 34.69 171 HIS A N 1
ATOM 1405 C CA . HIS A 1 171 ? -28.561 0.433 -1.909 1.00 34.69 171 HIS A CA 1
ATOM 1406 C C . HIS A 1 171 ? -28.694 0.933 -0.471 1.00 34.69 171 HIS A C 1
ATOM 1408 O O . HIS A 1 171 ? -27.667 0.993 0.238 1.00 34.69 171 HIS A O 1
#

Mean predicted aligned error: 5.28 Å

Solvent-accessible surface area (backbone atoms only — not comparable to full-atom values): 9487 Å² total; per-residue (Å²): 122,78,61,63,48,56,44,57,48,36,53,51,52,46,54,61,63,35,65,83,60,43,46,20,57,66,53,49,27,36,47,56,101,52,39,39,41,40,76,70,35,53,24,55,80,35,68,88,40,77,50,41,44,27,58,35,81,33,46,75,61,28,67,66,75,63,40,62,76,40,62,37,33,74,37,64,78,33,63,50,100,84,67,49,69,38,48,23,70,75,29,21,54,70,75,34,66,68,54,40,53,64,73,39,34,63,78,34,51,39,49,22,44,28,47,56,49,61,69,47,60,79,40,48,78,45,92,68,74,100,63,68,54,50,53,54,21,72,35,27,73,40,79,88,79,45,32,24,26,68,21,78,89,27,43,65,58,52,53,50,35,64,47,49,66,74,65,63,74,80,119

Foldseek 3Di:
DVLVCLLVVLVVVLLVVCVVPQAFQFQGFHDDPFFTDCVRRQLVLCVVPPLQGTKDKAQLQDLCNVFVVDPQAVDQPDADPVRDTDGHDVSCSVPPPVSSVLVSDSLRITIHRRVVSVQLPNAAEDDDDDADADSRTNKHGDPPNSYIHGPPSNVVSSVVSVCVVVVVVPD

Nearest PDB structures (foldseek):
  2g7e-assembly1_A  TM=8.762E-01  e=7.190E-14  Vibrio cholerae
  2vnd-assembly1_A  TM=8.845E-01  e=1.245E-13  Vibrio cholerae
  1ouo-assembly1_A  TM=8.775E-01  e=1.907E-13  Vibrio vulnificus
  2pu3-assembly1_A  TM=8.770E-01  e=3.107E-13  Aliivibrio salmonicida LFI1238
  1oup-assembly1_B  TM=8.734E-01  e=5.060E-13  Vibrio vulnificus

Organism: Legionella bozemanae (NCBI:txid447)

Radius of gyration: 17.01 Å; Cα contacts (8 Å, |Δi|>4): 277; chains: 1; bounding box: 48×35×47 Å

pLDDT: mean 89.82, std 13.8, range [34.69, 98.5]

Secondary structure (DSSP, 8-state):
-HHHHHHHHHHHHHHHHHTTS-B-TTT--BEETTEE-GGGGT-GGGTT-GGGGBEEEEESS-HHHHHTTSHHHHS--EE-TTS-EE-SHHHHHHH-HHHHHHHT-GGGEEEEEHHHHHHHTTPEE---SS---BTTBS-EEETTTTEEE--HHHHHHHHHHHHHHHHHTT-

Sequence (171 aa):
MPSLQALFHNLRNAAQLFQKHPQTIYCRCRYEDKEVNLASCGMQVADSVKRAHRIEWEHIMAAEHFGRQFACWREPMCEDKQGKPYKGRRCCEKIDEQFRHVEAELYNLWPEVGVVNQARSNYRFSVLPEQPDYLGCTMKIDKKLRRAEPPDSAKGV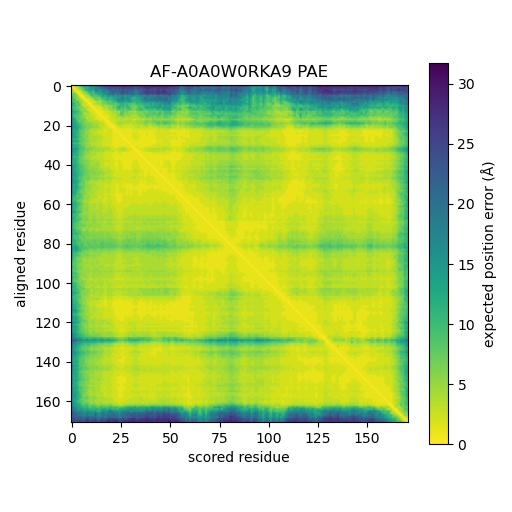VARAYLWPNIMDYH

InterPro domains:
  IPR007346 Endonuclease I [PF04231] (29-164)
  IPR044925 His-Me finger superfamily [SSF54060] (15-164)